Protein AF-X1M4J3-F1 (afdb_monomer_lite)

Structure (mmCIF, N/CA/C/O backbone):
data_AF-X1M4J3-F1
#
_entry.id   AF-X1M4J3-F1
#
loop_
_atom_site.group_PDB
_atom_site.id
_atom_site.type_symbol
_atom_site.label_atom_id
_atom_site.label_alt_id
_atom_site.label_comp_id
_atom_site.label_asym_id
_atom_site.label_entity_id
_atom_site.label_seq_id
_atom_site.pdbx_PDB_ins_code
_atom_site.Cartn_x
_atom_site.Cartn_y
_atom_site.Cartn_z
_atom_site.occupancy
_atom_site.B_iso_or_equiv
_atom_site.auth_seq_id
_atom_site.auth_comp_id
_atom_site.auth_asym_id
_atom_site.auth_atom_id
_atom_site.pdbx_PDB_model_num
ATOM 1 N N . MET A 1 1 ? 10.460 10.268 16.304 1.00 55.34 1 MET A N 1
ATOM 2 C CA . MET A 1 1 ? 10.047 9.123 15.462 1.00 55.34 1 MET A CA 1
ATOM 3 C C . MET A 1 1 ? 9.803 9.615 14.043 1.00 55.34 1 MET A C 1
ATOM 5 O O . MET A 1 1 ? 9.205 10.673 13.886 1.00 55.34 1 MET A O 1
ATOM 9 N N . LEU A 1 2 ? 10.316 8.920 13.022 1.00 76.06 2 LEU A N 1
ATOM 10 C CA . LEU A 1 2 ? 10.180 9.338 11.622 1.00 76.06 2 LEU A CA 1
ATOM 11 C C . LEU A 1 2 ? 8.911 8.714 11.020 1.00 76.06 2 LEU A C 1
ATOM 13 O O . LEU A 1 2 ? 8.935 7.561 10.599 1.00 76.06 2 LEU A O 1
ATOM 17 N N . LYS A 1 3 ? 7.812 9.473 10.976 1.00 86.81 3 LYS A N 1
ATOM 18 C CA . LYS A 1 3 ? 6.576 9.060 10.294 1.00 86.81 3 LYS A CA 1
ATOM 19 C C . LYS A 1 3 ? 6.822 8.969 8.789 1.00 86.81 3 LYS A C 1
ATOM 21 O O . LYS A 1 3 ? 7.199 9.960 8.162 1.00 86.81 3 LYS A O 1
ATOM 26 N N . LYS A 1 4 ? 6.586 7.801 8.192 1.00 95.94 4 LYS A N 1
ATOM 27 C CA . LYS A 1 4 ? 6.673 7.610 6.737 1.00 95.94 4 LYS A CA 1
ATOM 28 C C . LYS A 1 4 ? 5.277 7.647 6.133 1.00 95.94 4 LYS A C 1
ATOM 30 O O . LYS A 1 4 ? 4.392 6.946 6.611 1.00 95.94 4 LYS A O 1
ATOM 35 N N . LYS A 1 5 ? 5.082 8.451 5.086 1.00 97.00 5 LYS A N 1
ATOM 36 C CA . LYS A 1 5 ? 3.814 8.496 4.348 1.00 97.00 5 LYS A CA 1
ATOM 37 C C . LYS A 1 5 ? 3.663 7.233 3.518 1.00 97.00 5 LYS A C 1
ATOM 39 O O . LYS A 1 5 ? 4.596 6.839 2.810 1.00 97.00 5 LYS A O 1
ATOM 44 N N . VAL A 1 6 ? 2.480 6.643 3.581 1.00 97.38 6 VAL A N 1
ATOM 45 C CA . VAL A 1 6 ? 2.134 5.448 2.825 1.00 97.38 6 VAL A CA 1
ATOM 46 C C . VAL A 1 6 ? 0.781 5.585 2.147 1.00 97.38 6 VAL A C 1
ATOM 48 O O . VAL A 1 6 ? -0.123 6.264 2.633 1.00 97.38 6 VAL A O 1
ATOM 51 N N . VAL A 1 7 ? 0.655 4.906 1.015 1.00 97.19 7 VAL A N 1
ATOM 52 C CA . VAL A 1 7 ? -0.613 4.617 0.353 1.00 97.19 7 VAL A CA 1
ATOM 53 C C . VAL A 1 7 ? -0.806 3.109 0.408 1.00 97.19 7 VAL A C 1
ATOM 55 O O . VAL A 1 7 ? 0.013 2.354 -0.119 1.00 97.19 7 VAL A O 1
ATOM 58 N N . VAL A 1 8 ? -1.867 2.677 1.073 1.00 97.50 8 VAL A N 1
ATOM 59 C CA . VAL A 1 8 ? -2.241 1.276 1.241 1.00 97.50 8 VAL A CA 1
ATOM 60 C C . VAL A 1 8 ? -3.353 0.965 0.248 1.00 97.50 8 VAL A C 1
ATOM 62 O O . VAL A 1 8 ? -4.324 1.710 0.174 1.00 97.50 8 VAL A O 1
ATOM 65 N N . LYS A 1 9 ? -3.202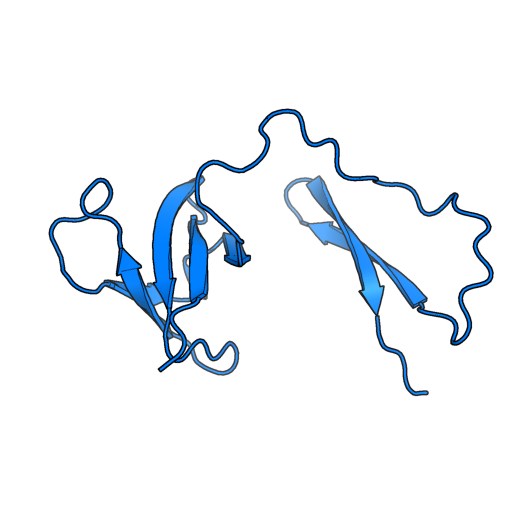 -0.111 -0.529 1.00 97.00 9 LYS A N 1
ATOM 66 C CA . LYS A 1 9 ? -4.229 -0.608 -1.451 1.00 97.00 9 LYS A CA 1
ATOM 67 C C . LYS A 1 9 ? -4.636 -2.015 -1.042 1.00 97.00 9 LYS A C 1
ATOM 69 O O . LYS A 1 9 ? -3.794 -2.917 -1.026 1.00 97.00 9 LYS A O 1
ATOM 74 N N . TYR A 1 10 ? -5.914 -2.194 -0.754 1.00 97.31 10 TYR A N 1
ATOM 75 C CA . TYR A 1 10 ? -6.521 -3.477 -0.425 1.00 97.31 10 TYR A CA 1
ATOM 76 C C . TYR A 1 10 ? -6.746 -4.334 -1.673 1.00 97.31 10 TYR A C 1
ATOM 78 O O . TYR A 1 10 ? -6.769 -3.838 -2.803 1.00 97.31 10 TYR A O 1
ATOM 86 N N . GLN A 1 11 ? -6.929 -5.640 -1.476 1.00 95.62 11 GLN A N 1
ATOM 87 C CA . GLN A 1 11 ? -7.248 -6.572 -2.566 1.00 95.62 11 GLN A CA 1
ATOM 88 C C . GLN A 1 11 ? -8.592 -6.264 -3.240 1.00 95.62 11 GLN A C 1
ATOM 90 O O . GLN A 1 11 ? -8.726 -6.464 -4.444 1.00 95.62 11 GLN A O 1
ATOM 95 N N . ASN A 1 12 ? -9.552 -5.704 -2.496 1.00 95.19 12 ASN A N 1
ATOM 96 C CA . ASN A 1 12 ? -10.836 -5.231 -3.028 1.00 95.19 12 ASN A CA 1
ATOM 97 C C . ASN A 1 12 ? -10.714 -3.935 -3.867 1.00 95.19 12 ASN A C 1
ATOM 99 O O . ASN A 1 12 ? -11.703 -3.476 -4.429 1.00 95.19 12 ASN A O 1
ATOM 103 N N . GLY A 1 13 ? -9.518 -3.340 -3.956 1.00 94.88 13 GLY A N 1
ATOM 104 C CA . GLY A 1 13 ? -9.254 -2.104 -4.692 1.00 94.88 13 GLY A CA 1
ATOM 105 C C . GLY A 1 13 ? -9.375 -0.816 -3.874 1.00 94.88 13 GLY A C 1
ATOM 106 O O . GLY A 1 13 ? -8.982 0.233 -4.384 1.00 94.88 13 GLY A O 1
ATOM 107 N N . GLU A 1 14 ? -9.849 -0.882 -2.628 1.00 97.19 14 GLU A N 1
ATOM 108 C CA . GLU A 1 14 ? -9.918 0.257 -1.711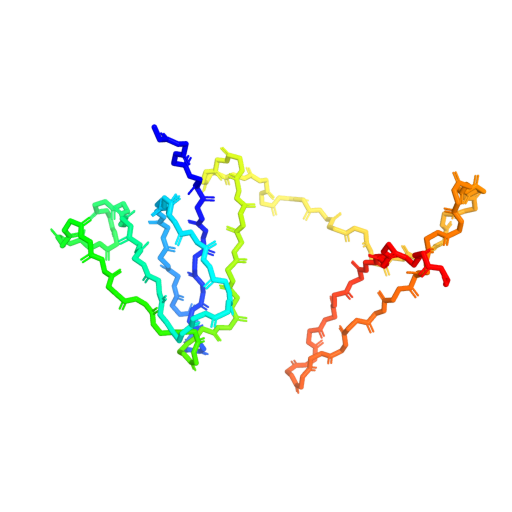 1.00 97.19 14 GLU A CA 1
ATOM 109 C C . GLU A 1 14 ? -8.521 0.812 -1.407 1.00 97.19 14 GLU A C 1
ATOM 111 O O . GLU A 1 14 ? -7.534 0.071 -1.338 1.00 97.19 14 GLU A O 1
ATOM 116 N N . ILE A 1 15 ? -8.430 2.134 -1.243 1.00 96.81 15 ILE A N 1
ATOM 117 C CA . ILE A 1 15 ? -7.176 2.838 -0.981 1.00 96.81 15 ILE A CA 1
ATOM 118 C C . ILE A 1 15 ? -7.325 3.693 0.270 1.00 96.81 15 ILE A C 1
ATOM 120 O O . ILE A 1 15 ? -8.228 4.519 0.339 1.00 96.81 15 ILE A O 1
ATOM 124 N N . ILE A 1 16 ? -6.372 3.559 1.193 1.00 97.69 16 ILE A N 1
ATOM 125 C CA . ILE A 1 16 ? -6.241 4.416 2.375 1.00 97.69 16 ILE A CA 1
ATOM 126 C C . ILE A 1 16 ? -4.856 5.058 2.368 1.00 97.69 16 ILE A C 1
ATOM 128 O O . ILE A 1 16 ? -3.837 4.394 2.152 1.00 97.69 16 ILE A O 1
ATOM 132 N N . LYS A 1 17 ? -4.800 6.369 2.607 1.00 97.69 17 LYS A N 1
ATOM 133 C CA . LYS A 1 17 ? -3.541 7.109 2.746 1.00 97.69 17 LYS A CA 1
ATOM 134 C C . LYS A 1 17 ? -3.312 7.485 4.200 1.00 97.69 17 LYS A C 1
ATOM 136 O O . LYS A 1 17 ? -4.253 7.816 4.915 1.00 97.69 17 LYS A O 1
ATOM 141 N N . GLY A 1 18 ? -2.054 7.471 4.623 1.00 97.38 18 GLY A N 1
ATOM 142 C CA . GLY A 1 18 ? -1.709 7.780 6.003 1.00 97.38 18 GLY A CA 1
ATOM 143 C C . GLY A 1 18 ? -0.219 7.694 6.286 1.00 97.38 18 GLY A C 1
ATOM 144 O O . GLY A 1 18 ? 0.616 7.787 5.382 1.00 97.38 18 GLY A O 1
ATOM 145 N N . TRP A 1 19 ? 0.117 7.506 7.556 1.00 97.50 19 TRP A N 1
ATOM 146 C CA . TRP A 1 19 ? 1.488 7.357 8.027 1.00 97.50 19 TRP A CA 1
ATOM 147 C C . TRP A 1 19 ? 1.690 6.050 8.779 1.00 97.50 19 TRP A C 1
ATOM 149 O O . TRP A 1 19 ? 0.778 5.537 9.418 1.00 97.50 19 TRP A O 1
ATOM 159 N N . VAL A 1 20 ? 2.922 5.554 8.745 1.00 96.94 20 VAL A N 1
ATOM 160 C CA . VAL A 1 20 ? 3.396 4.433 9.564 1.00 96.94 20 VAL A CA 1
ATOM 161 C C . VAL A 1 20 ? 4.632 4.863 10.349 1.00 96.94 20 VAL A C 1
ATOM 163 O O . VAL A 1 20 ? 5.423 5.687 9.874 1.00 96.94 20 VAL A O 1
ATOM 166 N N . GLU A 1 21 ? 4.806 4.303 11.544 1.00 93.38 21 GLU A N 1
ATOM 167 C CA . GLU A 1 21 ? 5.954 4.585 12.420 1.00 93.38 21 GLU A CA 1
ATOM 168 C C . GLU A 1 21 ? 6.900 3.384 12.561 1.00 93.38 21 GLU A C 1
ATOM 170 O O . GLU A 1 21 ? 8.108 3.551 12.408 1.00 93.38 21 GLU A O 1
ATOM 175 N N . ASP A 1 22 ? 6.365 2.177 12.770 1.00 88.69 22 ASP A N 1
ATOM 176 C CA . ASP A 1 22 ? 7.120 0.920 12.925 1.00 88.69 22 ASP A CA 1
ATOM 177 C C . ASP A 1 22 ? 6.661 -0.113 11.881 1.00 88.69 22 ASP A C 1
ATOM 179 O O . ASP A 1 22 ? 6.012 -1.112 12.194 1.00 88.69 22 ASP A O 1
ATOM 183 N N . PHE A 1 23 ? 6.920 0.171 10.599 1.00 92.81 23 PHE A N 1
ATOM 184 C CA . PHE A 1 23 ? 6.547 -0.744 9.518 1.00 92.81 23 PHE A CA 1
ATOM 185 C C . PHE A 1 23 ? 7.526 -1.915 9.438 1.00 92.81 23 PHE A C 1
ATOM 187 O O . PHE A 1 23 ? 8.693 -1.744 9.075 1.00 92.81 23 PHE A O 1
ATOM 194 N N . ARG A 1 24 ? 7.011 -3.104 9.739 1.00 92.94 24 ARG A N 1
ATOM 195 C CA . ARG A 1 24 ? 7.760 -4.350 9.842 1.00 92.94 24 ARG A CA 1
ATOM 196 C C . ARG A 1 24 ? 7.092 -5.429 8.988 1.00 92.94 24 ARG A C 1
ATOM 198 O O . ARG A 1 24 ? 6.054 -5.942 9.396 1.00 92.94 24 ARG A O 1
ATOM 205 N N . PRO A 1 25 ? 7.638 -5.744 7.797 1.00 88.25 25 PRO A N 1
ATOM 206 C CA . PRO A 1 25 ? 7.031 -6.710 6.879 1.00 88.25 25 PRO A CA 1
ATOM 207 C C . PRO A 1 25 ? 7.180 -8.167 7.346 1.00 88.25 25 PRO A C 1
ATOM 209 O O . PRO A 1 25 ? 6.639 -9.060 6.712 1.00 88.25 25 PRO A O 1
ATOM 212 N N . ASP A 1 26 ? 7.935 -8.411 8.421 1.00 93.19 26 ASP A N 1
ATOM 213 C CA . ASP A 1 26 ? 8.088 -9.712 9.078 1.00 93.19 26 ASP A CA 1
ATOM 214 C C . ASP A 1 26 ? 6.945 -10.043 10.059 1.00 93.19 26 ASP A C 1
ATOM 216 O O . ASP A 1 26 ? 6.947 -11.118 10.652 1.00 93.19 26 ASP A O 1
ATOM 220 N N . ARG A 1 27 ? 5.992 -9.123 10.262 1.00 94.38 27 ARG A N 1
ATOM 221 C CA . ARG A 1 27 ? 4.797 -9.311 11.100 1.00 94.38 27 ARG A CA 1
ATOM 222 C C . ARG A 1 27 ? 3.555 -9.517 10.231 1.00 94.38 27 ARG A C 1
ATOM 224 O O . ARG A 1 27 ? 3.550 -9.119 9.074 1.00 94.38 27 ARG A O 1
ATOM 231 N N . ASP A 1 28 ? 2.478 -10.029 10.825 1.00 96.88 28 ASP A N 1
ATOM 232 C CA . ASP A 1 28 ? 1.189 -10.219 10.136 1.00 96.88 28 ASP A CA 1
ATOM 233 C C . ASP A 1 28 ? 0.400 -8.910 9.962 1.00 96.88 28 ASP A C 1
ATOM 235 O O . ASP A 1 28 ? -0.412 -8.768 9.039 1.00 96.88 28 ASP A O 1
ATOM 239 N N . THR A 1 29 ? 0.635 -7.939 10.852 1.00 97.38 29 THR A N 1
ATOM 240 C CA . THR A 1 29 ? -0.067 -6.653 10.879 1.00 97.38 29 THR A CA 1
ATOM 241 C C . THR A 1 29 ? 0.870 -5.468 11.084 1.00 97.38 29 THR A C 1
ATOM 243 O O . THR A 1 29 ? 2.002 -5.596 11.563 1.00 97.38 29 THR A O 1
ATOM 246 N N . PHE A 1 30 ? 0.382 -4.282 10.725 1.00 97.12 30 PHE A N 1
ATOM 247 C CA . PHE A 1 30 ? 1.006 -3.008 11.071 1.00 97.12 30 PHE A CA 1
ATOM 248 C C . PHE A 1 30 ? -0.049 -1.950 11.400 1.00 97.12 30 PHE A C 1
ATOM 250 O O . PHE A 1 30 ? -1.203 -2.047 10.984 1.00 97.12 30 PHE A O 1
ATOM 257 N N . ILE A 1 31 ? 0.367 -0.913 12.129 1.00 97.44 31 ILE A N 1
ATOM 258 C CA . ILE A 1 31 ? -0.494 0.224 12.458 1.00 97.44 31 ILE A CA 1
ATOM 259 C C . ILE A 1 31 ? -0.368 1.305 11.388 1.00 97.44 31 ILE A C 1
ATOM 261 O O . ILE A 1 31 ? 0.733 1.785 11.101 1.00 97.44 31 ILE A O 1
ATOM 265 N N . LEU A 1 32 ? -1.509 1.702 10.834 1.00 97.50 32 LEU A N 1
ATOM 266 C CA . LEU A 1 32 ? -1.667 2.846 9.950 1.00 97.50 32 LEU A CA 1
ATOM 267 C C . LEU A 1 32 ? -2.344 3.984 10.713 1.00 97.50 32 LEU A C 1
ATOM 269 O O . LEU A 1 32 ? -3.378 3.782 11.335 1.00 97.50 32 LEU A O 1
ATOM 273 N N . PHE A 1 33 ? -1.797 5.187 10.613 1.00 97.44 33 PHE A N 1
ATOM 274 C CA . PHE A 1 33 ? -2.458 6.419 11.039 1.00 97.44 33 PHE A CA 1
ATOM 275 C C . PHE A 1 33 ? -3.081 7.062 9.793 1.00 97.44 33 PHE A C 1
ATOM 277 O O . PHE A 1 33 ? -2.331 7.649 9.003 1.00 97.44 33 PHE A O 1
ATOM 284 N N . PRO A 1 34 ? -4.384 6.878 9.527 1.00 97.75 34 PRO A N 1
ATOM 285 C CA . PRO A 1 34 ? -5.014 7.340 8.293 1.00 97.75 34 PRO A CA 1
ATOM 286 C C . PRO A 1 34 ? -5.143 8.870 8.253 1.00 97.75 34 PRO A C 1
ATOM 288 O O . PRO A 1 34 ? -5.129 9.550 9.279 1.00 97.75 34 PRO A O 1
ATOM 291 N N . LEU A 1 35 ? -5.274 9.435 7.050 1.00 96.94 35 LEU A N 1
ATOM 292 C CA . LEU A 1 35 ? -5.812 10.789 6.908 1.00 96.94 35 LEU A CA 1
ATOM 293 C C . LEU A 1 35 ? -7.301 10.781 7.273 1.00 96.94 35 LEU A C 1
ATOM 295 O O . LEU A 1 35 ? -8.008 9.828 6.951 1.00 96.94 35 LEU A O 1
ATOM 299 N N . ILE A 1 36 ? -7.773 11.887 7.852 1.00 95.62 36 ILE A N 1
ATOM 300 C CA . ILE A 1 36 ? -9.165 12.063 8.302 1.00 95.62 36 ILE A CA 1
ATOM 301 C C . ILE A 1 36 ? -10.202 11.818 7.190 1.00 95.62 36 ILE A C 1
ATOM 303 O O . ILE A 1 36 ? -11.329 11.429 7.458 1.00 95.62 36 ILE A O 1
ATOM 307 N N . GLU A 1 37 ? -9.818 12.013 5.925 1.00 95.88 37 GLU A N 1
ATOM 308 C CA . GLU A 1 37 ? -10.683 11.776 4.764 1.00 95.88 37 GLU A CA 1
ATOM 309 C C . GLU A 1 37 ? -10.941 10.284 4.472 1.00 95.88 37 GLU A C 1
ATOM 311 O O . GLU A 1 37 ? -11.865 9.981 3.723 1.00 95.88 37 GLU A O 1
ATOM 316 N N . TYR A 1 38 ? -10.150 9.360 5.042 1.00 95.81 38 TYR A N 1
ATOM 317 C CA . TYR A 1 38 ? -10.335 7.908 4.870 1.00 95.81 38 TYR A CA 1
ATOM 318 C C . TYR A 1 38 ? -10.871 7.203 6.120 1.00 95.81 38 TYR A C 1
ATOM 320 O O . TYR A 1 38 ? -11.368 6.089 5.998 1.00 95.81 38 TYR A O 1
ATOM 328 N N . SER A 1 39 ? -10.730 7.785 7.315 1.00 95.44 39 SER A N 1
ATOM 329 C CA . SER A 1 39 ? -11.225 7.184 8.559 1.00 95.44 39 SER A CA 1
ATOM 330 C C . SER A 1 39 ? -11.325 8.216 9.682 1.00 95.44 39 SER A C 1
ATOM 332 O O . SER A 1 39 ? -10.472 9.096 9.801 1.00 95.44 39 SER A O 1
ATOM 334 N N . GLU A 1 40 ? -12.342 8.062 10.530 1.00 94.56 40 GLU A N 1
ATOM 335 C CA . GLU A 1 40 ? -12.489 8.805 11.789 1.00 94.56 40 GLU A CA 1
ATOM 336 C C . GLU A 1 40 ? -11.623 8.216 12.916 1.00 94.56 40 GLU A C 1
ATOM 338 O O . GLU A 1 40 ? -11.356 8.884 13.916 1.00 94.56 40 GLU A O 1
ATOM 343 N N . GLU A 1 41 ? -11.160 6.972 12.763 1.00 96.00 41 GLU A N 1
ATOM 344 C CA . GLU A 1 41 ? -10.274 6.327 13.729 1.00 96.00 41 GLU A CA 1
ATOM 345 C C . GLU A 1 41 ? -8.854 6.901 13.645 1.00 96.00 41 GLU A C 1
ATOM 347 O O . GLU A 1 41 ? -8.269 7.022 12.569 1.00 96.00 41 GLU A O 1
ATOM 352 N N . GLU A 1 42 ? -8.249 7.183 14.803 1.00 95.25 42 GLU A N 1
ATOM 353 C CA . GLU A 1 42 ? -6.878 7.708 14.879 1.00 95.25 42 GLU A CA 1
ATOM 354 C C . GLU A 1 42 ? -5.837 6.713 14.336 1.00 95.25 42 GLU A C 1
ATOM 356 O O . GLU A 1 42 ? -4.798 7.105 13.797 1.00 95.25 42 GLU A O 1
ATOM 361 N N . ARG A 1 43 ? -6.107 5.413 14.485 1.00 96.62 43 ARG A N 1
ATOM 362 C CA . ARG A 1 43 ? -5.218 4.332 14.065 1.00 96.62 43 ARG A CA 1
ATOM 363 C C . ARG A 1 43 ? -6.018 3.126 13.595 1.00 96.62 43 ARG A C 1
ATOM 365 O O . ARG A 1 43 ? -6.997 2.756 14.227 1.00 96.62 43 ARG A O 1
ATOM 372 N N . LEU A 1 44 ? -5.529 2.478 12.549 1.00 97.06 44 LEU A N 1
ATOM 373 C CA . LEU A 1 44 ? -6.073 1.250 11.989 1.00 97.06 44 LEU A CA 1
ATOM 374 C C . LEU A 1 44 ? -5.018 0.148 12.079 1.00 97.06 44 LEU A C 1
ATOM 376 O O . LEU A 1 44 ? -3.861 0.363 11.712 1.00 97.06 44 LEU A O 1
ATOM 380 N N . GLU A 1 45 ? -5.410 -1.037 12.537 1.00 97.12 45 GLU A N 1
ATOM 381 C CA . GLU A 1 45 ? -4.577 -2.232 12.421 1.00 97.12 45 GLU A CA 1
ATOM 382 C C . GLU A 1 45 ? -4.839 -2.910 11.073 1.00 97.12 45 GLU A C 1
ATOM 384 O O . GLU A 1 45 ? -5.949 -3.352 10.778 1.00 97.12 45 GLU A O 1
ATOM 389 N N . ILE A 1 46 ? -3.805 -2.985 10.240 1.00 97.31 46 ILE A N 1
ATOM 390 C CA . ILE A 1 46 ? -3.896 -3.477 8.868 1.00 97.31 46 ILE A CA 1
ATOM 391 C C . ILE A 1 46 ? -3.223 -4.842 8.776 1.00 97.31 46 ILE A C 1
ATOM 393 O O . ILE A 1 46 ? -2.044 -4.968 9.104 1.00 97.31 46 ILE A O 1
ATOM 397 N N . LYS A 1 47 ? -3.948 -5.851 8.280 1.00 97.44 47 LYS A N 1
ATOM 398 C CA . LYS A 1 47 ? -3.403 -7.186 7.980 1.00 97.44 47 LYS A CA 1
ATOM 399 C C . LYS A 1 47 ? -2.746 -7.202 6.609 1.00 97.44 47 LYS A C 1
ATOM 401 O O . LYS A 1 47 ? -3.402 -6.825 5.636 1.00 97.44 47 LYS A O 1
ATOM 406 N N . PHE A 1 48 ? -1.518 -7.702 6.498 1.00 96.00 48 PHE A N 1
ATOM 407 C CA . PHE A 1 48 ? -0.835 -7.810 5.203 1.00 96.00 48 PHE A CA 1
ATOM 408 C C . PHE A 1 48 ? -1.622 -8.641 4.185 1.00 96.00 48 PHE A C 1
ATOM 410 O O . PHE A 1 48 ? -1.756 -8.220 3.039 1.00 96.00 48 PHE A O 1
ATOM 417 N N . ASP A 1 49 ? -2.252 -9.729 4.626 1.00 95.94 49 ASP A N 1
ATOM 418 C CA . ASP A 1 49 ? -3.055 -10.619 3.777 1.00 95.94 49 ASP A CA 1
ATOM 419 C C . ASP A 1 49 ? -4.314 -9.970 3.192 1.00 95.94 49 ASP A C 1
ATOM 421 O O . ASP A 1 49 ? -4.929 -10.530 2.292 1.00 95.94 49 ASP A O 1
ATOM 425 N N . SER A 1 50 ? -4.721 -8.797 3.685 1.00 96.81 50 SER A N 1
ATOM 426 C CA . SER A 1 50 ? -5.831 -8.023 3.108 1.00 96.81 50 SER A CA 1
ATOM 427 C C . SER A 1 50 ? -5.383 -7.076 1.990 1.00 96.81 50 SER A C 1
ATOM 429 O O . SER A 1 50 ? -6.207 -6.510 1.263 1.00 96.81 50 SER A O 1
ATOM 431 N N . LEU A 1 51 ? -4.070 -6.889 1.840 1.00 96.69 51 LEU A N 1
ATOM 432 C CA . LEU A 1 51 ? -3.487 -5.891 0.964 1.00 96.69 51 LEU A CA 1
ATOM 433 C C . LEU A 1 51 ? -3.074 -6.475 -0.376 1.00 96.69 51 LEU A C 1
ATOM 435 O O . LEU A 1 51 ? -2.626 -7.613 -0.490 1.00 96.69 51 LEU A O 1
ATOM 439 N N . LYS A 1 52 ? -3.187 -5.634 -1.401 1.00 94.50 52 LYS A N 1
ATOM 440 C CA . LYS A 1 52 ? -2.513 -5.825 -2.681 1.00 94.50 52 LYS A CA 1
ATOM 441 C C . LYS A 1 52 ? -1.127 -5.185 -2.664 1.00 94.50 52 LYS A C 1
ATOM 443 O O . LYS A 1 52 ? -0.183 -5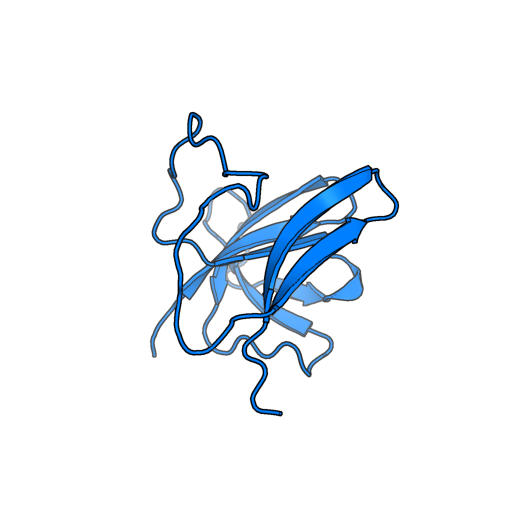.730 -3.225 1.00 94.50 52 LYS A O 1
ATOM 448 N N . SER A 1 53 ? -0.995 -4.006 -2.052 1.00 93.69 53 SER A N 1
ATOM 449 C CA . SER A 1 53 ? 0.268 -3.261 -2.059 1.00 93.69 53 SER A CA 1
ATOM 450 C C . SER A 1 53 ? 0.330 -2.171 -0.990 1.00 93.69 53 SER A C 1
ATOM 452 O O . SER A 1 53 ? -0.683 -1.546 -0.677 1.00 93.69 53 SER A O 1
ATOM 454 N N . VAL A 1 54 ? 1.547 -1.866 -0.533 1.00 95.69 54 VAL A N 1
ATOM 455 C CA . VAL A 1 54 ? 1.876 -0.686 0.280 1.00 95.69 54 VAL A CA 1
ATOM 456 C C . VAL A 1 54 ? 2.924 0.139 -0.461 1.00 95.69 54 VAL A C 1
ATOM 458 O O . VAL A 1 54 ? 4.002 -0.360 -0.780 1.00 95.69 54 VAL A O 1
ATOM 461 N N . PHE A 1 55 ? 2.627 1.409 -0.725 1.00 93.69 55 PHE A N 1
ATOM 462 C CA . PHE A 1 55 ? 3.551 2.334 -1.379 1.00 93.69 55 PHE A CA 1
ATOM 463 C C . PHE A 1 55 ? 4.051 3.382 -0.397 1.00 93.69 55 PHE A C 1
ATOM 465 O O . PHE A 1 55 ? 3.260 4.143 0.149 1.00 93.69 55 PHE A O 1
ATOM 472 N N . PHE A 1 56 ? 5.367 3.476 -0.230 1.00 94.31 56 PHE A N 1
ATOM 473 C CA . PHE A 1 56 ? 5.996 4.593 0.469 1.00 94.31 56 PHE A CA 1
ATOM 474 C C . PHE A 1 56 ? 6.118 5.786 -0.475 1.00 94.31 56 PHE A C 1
ATOM 476 O O . PHE A 1 56 ? 6.696 5.671 -1.557 1.00 94.31 56 PHE A O 1
ATOM 483 N N . VAL A 1 57 ? 5.581 6.933 -0.065 1.00 94.50 57 VAL A N 1
ATOM 484 C CA . VAL A 1 57 ? 5.484 8.127 -0.915 1.00 94.50 57 VAL A CA 1
ATOM 485 C C . VAL A 1 57 ? 6.140 9.340 -0.260 1.00 94.50 57 VAL A C 1
ATOM 487 O O . VAL A 1 57 ? 6.244 9.432 0.962 1.00 94.50 57 VAL A O 1
ATOM 490 N N . LYS A 1 58 ? 6.594 10.298 -1.076 1.00 92.12 58 LYS A N 1
ATOM 491 C CA . LYS A 1 58 ? 7.115 11.589 -0.584 1.00 92.12 58 LYS A CA 1
ATOM 492 C C . LYS A 1 58 ? 5.975 12.521 -0.153 1.00 92.12 58 LYS A C 1
ATOM 494 O O . LYS A 1 58 ? 6.072 13.222 0.859 1.00 92.12 58 LYS A O 1
ATOM 499 N N . ASP A 1 59 ? 4.870 12.473 -0.886 1.00 92.88 59 ASP A N 1
ATOM 500 C CA . ASP A 1 59 ? 3.640 13.228 -0.669 1.00 92.88 59 ASP A CA 1
ATOM 501 C C . ASP A 1 59 ? 2.430 12.456 -1.235 1.00 92.88 59 ASP A C 1
ATOM 503 O O . ASP A 1 59 ? 2.593 11.427 -1.890 1.00 92.88 59 ASP A O 1
ATOM 507 N N . PHE A 1 60 ? 1.215 12.922 -0.932 1.00 93.25 60 PHE A N 1
ATOM 508 C CA . PHE A 1 60 ? -0.037 12.254 -1.316 1.00 93.25 60 PHE A CA 1
ATOM 509 C C . PHE A 1 60 ? -0.649 12.760 -2.630 1.00 93.25 60 PHE A C 1
ATOM 511 O O . PHE A 1 60 ? -1.672 12.212 -3.057 1.00 93.25 60 PHE A O 1
ATOM 518 N N . ILE A 1 61 ? -0.051 13.794 -3.232 1.00 90.00 61 ILE A N 1
ATOM 519 C CA . ILE A 1 61 ? -0.495 14.406 -4.490 1.00 90.00 61 ILE A CA 1
ATOM 520 C C . ILE A 1 61 ? 0.093 13.602 -5.652 1.00 90.00 61 ILE A C 1
ATOM 522 O O . ILE A 1 61 ? -0.634 13.197 -6.558 1.00 90.00 61 ILE A O 1
ATOM 526 N N . GLY A 1 62 ? 1.394 13.307 -5.576 1.00 85.50 62 GLY A N 1
ATOM 527 C CA . GLY A 1 62 ? 2.141 12.580 -6.592 1.00 85.50 62 GLY A CA 1
ATOM 528 C C . GLY A 1 62 ? 2.150 13.288 -7.949 1.00 85.50 62 GLY A C 1
ATOM 529 O O . GLY A 1 62 ? 1.867 14.478 -8.067 1.00 85.50 62 GLY A O 1
ATOM 530 N N . ASP A 1 63 ? 2.468 12.526 -8.993 1.00 85.50 63 ASP A N 1
ATOM 531 C CA . ASP A 1 63 ? 2.339 12.957 -10.384 1.00 85.50 63 ASP A CA 1
ATOM 532 C C . ASP A 1 63 ? 1.478 11.943 -11.144 1.00 85.50 63 ASP A C 1
ATOM 534 O O . ASP A 1 63 ? 1.907 10.826 -11.437 1.00 85.50 63 ASP A O 1
ATOM 538 N N . LYS A 1 64 ? 0.245 12.345 -11.471 1.00 83.06 64 LYS A N 1
ATOM 539 C CA . LYS A 1 64 ? -0.712 11.515 -12.221 1.00 83.06 64 LYS A CA 1
ATOM 540 C C . LYS A 1 64 ? -0.246 11.185 -13.642 1.00 83.06 64 LYS A C 1
ATOM 542 O O . LYS A 1 64 ? -0.735 10.229 -14.235 1.00 83.06 64 LYS A O 1
ATOM 547 N N . ASN A 1 65 ? 0.661 11.987 -14.196 1.00 86.88 65 ASN A N 1
ATOM 548 C CA . ASN A 1 65 ? 1.195 11.815 -15.541 1.00 86.88 65 ASN A CA 1
ATOM 549 C C . ASN A 1 65 ? 2.511 11.028 -15.539 1.00 86.88 65 ASN A C 1
ATOM 551 O O . ASN A 1 65 ? 3.077 10.791 -16.610 1.00 86.88 65 ASN A O 1
ATOM 555 N N . TYR A 1 66 ? 3.000 10.611 -14.367 1.00 82.69 66 TYR A N 1
ATOM 556 C CA . TYR A 1 66 ? 4.239 9.861 -14.257 1.00 82.69 66 TYR A CA 1
ATOM 557 C C . TYR A 1 66 ? 4.137 8.531 -15.011 1.00 82.69 66 TYR A C 1
ATOM 559 O O . TYR A 1 66 ? 3.399 7.618 -14.635 1.00 82.69 66 TYR A O 1
ATOM 567 N N . LYS A 1 67 ? 4.930 8.396 -16.075 1.00 78.31 67 LYS A N 1
ATOM 568 C CA . LYS A 1 67 ? 5.069 7.144 -16.822 1.00 78.31 67 LYS A CA 1
ATOM 569 C C . LYS A 1 67 ? 6.287 6.393 -16.305 1.00 78.31 67 LYS A C 1
ATOM 571 O O . LYS A 1 67 ? 7.422 6.728 -16.637 1.00 78.31 67 LYS A O 1
ATOM 576 N N . LYS A 1 68 ? 6.050 5.359 -15.494 1.00 74.25 68 LYS A N 1
ATOM 577 C CA . LYS A 1 68 ? 7.120 4.473 -15.021 1.00 74.25 68 LYS A CA 1
ATOM 578 C C . LYS A 1 68 ? 7.763 3.766 -16.216 1.00 74.25 68 LYS A C 1
ATOM 580 O O . LYS A 1 68 ? 7.061 3.149 -17.016 1.00 74.25 68 LYS A O 1
ATOM 585 N N . VAL A 1 69 ? 9.089 3.827 -16.311 1.00 73.50 69 VAL A N 1
ATOM 586 C CA . VAL A 1 69 ? 9.852 3.091 -17.327 1.00 73.50 69 VAL A CA 1
ATOM 587 C C . VAL A 1 69 ? 9.656 1.588 -17.101 1.00 73.50 69 VAL A C 1
ATOM 589 O O . VAL A 1 69 ? 9.891 1.082 -16.005 1.00 73.50 69 VAL A O 1
ATOM 592 N N . ARG A 1 70 ? 9.188 0.887 -18.139 1.00 74.00 70 ARG A N 1
ATOM 593 C CA . ARG A 1 70 ? 8.941 -0.569 -18.160 1.00 74.00 70 ARG A CA 1
ATOM 594 C C . ARG A 1 70 ? 9.911 -1.299 -19.088 1.00 74.00 70 ARG A C 1
ATOM 596 O O . ARG A 1 70 ? 9.574 -2.314 -19.686 1.00 74.00 70 ARG A O 1
ATOM 603 N N . THR A 1 71 ? 11.102 -0.746 -19.260 1.00 71.44 71 THR A N 1
ATOM 604 C CA . THR A 1 71 ? 12.135 -1.317 -20.117 1.00 71.44 71 THR A CA 1
ATOM 605 C C . THR A 1 71 ? 13.456 -1.342 -19.376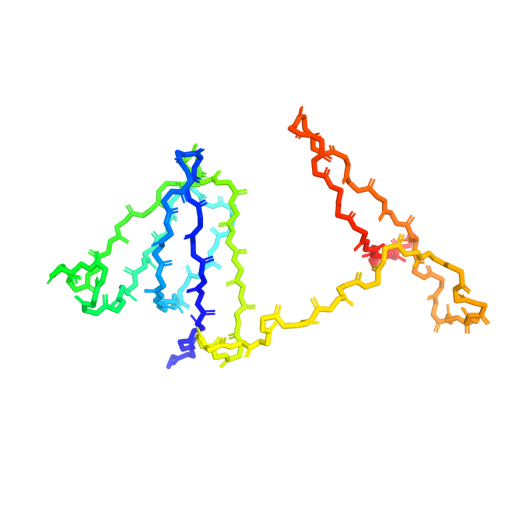 1.00 71.44 71 THR A C 1
ATOM 607 O O . THR A 1 71 ? 13.725 -0.538 -18.482 1.00 71.44 71 THR A O 1
ATOM 610 N N . PHE A 1 72 ? 14.289 -2.296 -19.767 1.00 69.81 72 PHE A N 1
ATOM 611 C CA . PHE A 1 72 ? 15.670 -2.375 -19.328 1.00 69.81 72 PHE A CA 1
ATOM 612 C C . PHE A 1 72 ? 16.652 -1.907 -20.405 1.00 69.81 72 PHE A C 1
ATOM 614 O O . PHE A 1 72 ? 17.857 -2.068 -20.201 1.00 69.81 72 PHE A O 1
ATOM 621 N N . ASP A 1 73 ? 16.159 -1.306 -21.495 1.00 60.41 73 ASP A N 1
ATOM 622 C CA . ASP A 1 73 ? 16.909 -0.831 -22.679 1.00 60.41 73 ASP A CA 1
ATOM 623 C C . ASP A 1 73 ? 17.799 0.384 -22.415 1.00 60.41 73 ASP A C 1
ATOM 625 O O . ASP A 1 73 ? 18.149 1.169 -23.292 1.00 60.41 73 ASP A O 1
ATOM 629 N N . VAL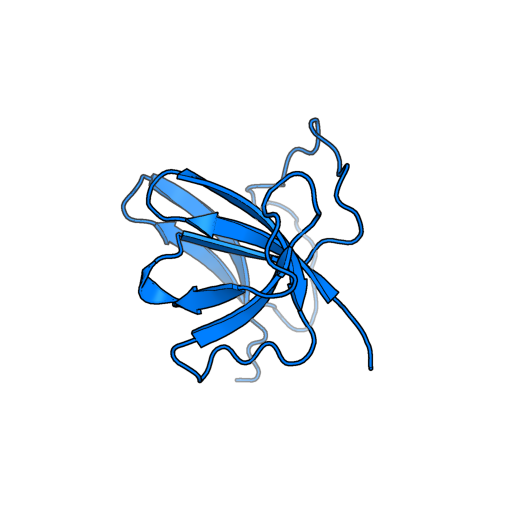 A 1 74 ? 18.194 0.545 -21.165 1.00 54.44 74 VAL A N 1
ATOM 630 C CA . VAL A 1 74 ? 19.187 1.508 -20.776 1.00 54.44 74 VAL A CA 1
ATOM 631 C C . VAL A 1 74 ? 20.521 0.762 -20.783 1.00 54.44 74 VAL A C 1
ATOM 633 O O . VAL A 1 74 ? 20.809 -0.024 -19.874 1.00 54.44 74 VAL A O 1
ATOM 636 N N . TYR A 1 75 ? 21.320 0.993 -21.830 1.00 53.03 75 TYR A N 1
ATOM 637 C CA . TYR A 1 75 ? 22.739 0.617 -21.941 1.00 53.03 75 TYR A CA 1
ATOM 638 C C . TYR A 1 75 ? 23.601 1.388 -20.921 1.00 53.03 75 TYR A C 1
ATOM 640 O O . TYR A 1 75 ? 24.630 1.966 -21.254 1.00 53.03 75 TYR A O 1
ATOM 648 N N . LEU A 1 76 ? 23.175 1.453 -19.660 1.00 52.41 76 LEU A N 1
ATOM 649 C CA . LEU A 1 76 ? 24.013 1.948 -18.582 1.00 52.41 76 LEU A CA 1
ATOM 650 C C . LEU A 1 76 ? 24.788 0.752 -18.037 1.00 52.41 76 LEU A C 1
ATOM 652 O O . LEU A 1 76 ? 24.219 -0.174 -17.456 1.00 52.41 76 LEU A O 1
ATOM 656 N N . THR A 1 77 ? 26.100 0.776 -18.233 1.00 52.88 77 THR A N 1
ATOM 657 C CA . THR A 1 77 ? 27.057 -0.055 -17.503 1.00 52.88 77 THR A CA 1
ATOM 658 C C . THR A 1 77 ? 27.072 0.403 -16.045 1.00 52.88 77 THR A C 1
ATOM 660 O O . THR A 1 77 ? 27.919 1.193 -15.636 1.00 52.88 77 THR A O 1
ATOM 663 N N . ILE A 1 78 ? 26.075 -0.021 -15.267 1.00 54.69 78 ILE A N 1
ATOM 664 C CA . ILE A 1 78 ? 26.025 0.243 -13.828 1.00 54.69 78 ILE A CA 1
ATOM 665 C C . ILE A 1 78 ? 26.823 -0.873 -13.149 1.00 54.69 78 ILE A C 1
ATOM 667 O O . ILE A 1 78 ? 26.382 -2.021 -13.112 1.00 54.69 78 ILE A O 1
ATOM 671 N N . THR A 1 79 ? 28.012 -0.534 -12.656 1.00 53.03 79 THR A N 1
ATOM 672 C CA . THR A 1 79 ? 28.820 -1.390 -11.777 1.00 53.03 79 THR A CA 1
ATOM 673 C C . THR A 1 79 ? 28.513 -1.007 -10.323 1.00 53.03 79 THR A C 1
ATOM 675 O O . THR A 1 79 ? 28.586 0.181 -10.008 1.00 53.03 79 THR A O 1
ATOM 678 N N . PRO A 1 80 ? 28.193 -1.951 -9.418 1.00 56.81 80 PRO A N 1
ATOM 679 C CA . PRO A 1 80 ? 28.062 -3.390 -9.636 1.00 56.81 80 PRO A CA 1
ATOM 680 C C . PRO A 1 80 ? 26.785 -3.737 -10.408 1.00 56.81 80 PRO A C 1
ATOM 682 O O . PRO A 1 80 ? 25.784 -3.024 -10.331 1.00 56.81 80 PRO A O 1
ATOM 685 N N . SER A 1 81 ? 26.833 -4.849 -11.147 1.00 62.19 81 SER A N 1
ATOM 686 C CA . SER A 1 81 ? 25.731 -5.309 -11.988 1.00 62.19 81 SER A CA 1
ATOM 687 C C . SER A 1 81 ? 24.500 -5.595 -11.131 1.00 62.19 81 SER A C 1
ATOM 689 O O . SER A 1 81 ? 24.380 -6.657 -10.517 1.00 62.19 81 SER A O 1
ATOM 691 N N . GLN A 1 82 ? 23.568 -4.652 -11.077 1.00 70.81 82 GLN A N 1
ATOM 692 C CA . GLN A 1 82 ? 22.283 -4.918 -10.461 1.00 70.81 82 GLN A CA 1
ATOM 693 C C . GLN A 1 82 ? 21.522 -5.895 -11.366 1.00 70.81 82 GLN A C 1
ATOM 695 O O . GLN A 1 82 ? 21.313 -5.616 -12.550 1.00 70.81 82 GLN A O 1
ATOM 700 N N . ARG A 1 83 ? 21.123 -7.062 -10.841 1.00 76.81 83 ARG A N 1
ATOM 701 C CA . ARG A 1 83 ? 20.341 -8.026 -11.630 1.00 76.81 83 ARG A CA 1
ATOM 702 C C . ARG A 1 83 ? 18.962 -7.431 -11.897 1.00 76.81 83 ARG A C 1
ATOM 704 O O . ARG A 1 83 ? 18.219 -7.130 -10.964 1.00 76.81 83 ARG A O 1
ATOM 711 N N . LYS A 1 84 ? 18.653 -7.241 -13.178 1.00 80.94 84 LYS A N 1
ATOM 712 C CA . LYS A 1 84 ? 17.353 -6.781 -13.672 1.00 80.94 84 LYS A CA 1
ATOM 713 C C . LYS A 1 84 ? 16.327 -7.896 -13.477 1.00 80.94 84 LYS A C 1
ATOM 715 O O . LYS A 1 84 ? 16.607 -9.043 -13.816 1.00 80.94 84 LYS A O 1
ATOM 720 N N . LEU A 1 85 ? 15.161 -7.564 -12.931 1.00 84.12 85 LEU A N 1
ATOM 721 C CA . LEU A 1 85 ? 14.092 -8.527 -12.665 1.00 84.12 85 LEU A CA 1
ATOM 722 C C . LEU A 1 85 ? 12.718 -7.947 -12.987 1.00 84.12 85 LEU A C 1
ATOM 724 O O . LEU A 1 85 ? 12.449 -6.767 -12.753 1.00 84.12 85 LEU A O 1
ATOM 728 N N . ILE A 1 86 ? 11.853 -8.807 -13.514 1.00 88.38 86 ILE A N 1
ATOM 729 C CA . ILE A 1 86 ? 10.437 -8.523 -13.737 1.00 88.38 86 ILE A CA 1
ATOM 730 C C . ILE A 1 86 ? 9.657 -9.458 -12.825 1.00 88.38 86 ILE A C 1
ATOM 732 O O . ILE A 1 86 ? 9.789 -10.676 -12.934 1.00 88.38 86 ILE A O 1
ATOM 736 N N . VAL A 1 87 ? 8.852 -8.892 -11.932 1.00 87.44 87 VAL A N 1
ATOM 737 C CA . VAL A 1 87 ? 7.862 -9.648 -11.163 1.00 87.44 87 VAL A CA 1
ATOM 738 C C . VAL A 1 87 ? 6.552 -9.606 -11.936 1.00 87.44 87 VAL A C 1
ATOM 740 O O . VAL A 1 87 ? 6.025 -8.522 -12.196 1.00 87.44 87 VAL A O 1
ATOM 743 N N . ASN A 1 88 ? 6.058 -10.780 -12.317 1.00 91.56 88 ASN A N 1
ATOM 744 C CA . ASN A 1 88 ? 4.763 -10.947 -12.967 1.00 91.56 88 ASN A CA 1
ATOM 745 C C . ASN A 1 88 ? 3.734 -11.323 -11.902 1.00 91.56 88 ASN A C 1
ATOM 747 O O . ASN A 1 88 ? 3.912 -12.324 -11.207 1.00 91.56 88 ASN A O 1
ATOM 751 N N . PHE A 1 89 ? 2.682 -10.524 -11.774 1.00 89.56 89 PHE A N 1
ATOM 752 C CA . PHE A 1 89 ? 1.574 -10.797 -10.868 1.00 89.56 89 PHE A CA 1
ATOM 753 C C . PHE A 1 89 ? 0.476 -11.577 -11.599 1.00 89.56 89 PHE A C 1
ATOM 755 O O . PHE A 1 89 ? 0.325 -11.479 -12.817 1.00 89.56 89 PHE A O 1
ATOM 762 N N . ILE A 1 90 ? -0.297 -12.370 -10.852 1.00 90.62 90 ILE A N 1
ATOM 763 C CA . ILE A 1 90 ? -1.357 -13.238 -11.399 1.00 90.62 90 ILE A CA 1
ATOM 764 C C . ILE A 1 90 ? -2.509 -12.465 -12.057 1.00 90.62 90 ILE A C 1
ATOM 766 O O . ILE A 1 90 ? -3.261 -13.025 -12.845 1.00 90.62 90 ILE A O 1
ATOM 770 N N . ASP A 1 91 ? -2.638 -11.179 -11.747 1.00 87.94 91 ASP A N 1
ATOM 771 C CA . ASP A 1 91 ? -3.619 -10.259 -12.323 1.00 87.94 91 ASP A CA 1
ATOM 772 C C . ASP A 1 91 ? -3.110 -9.545 -13.590 1.00 87.94 91 ASP A C 1
ATOM 774 O O . ASP A 1 91 ? -3.775 -8.648 -14.109 1.00 87.94 91 ASP A O 1
ATOM 778 N N . GLY A 1 92 ? -1.932 -9.932 -14.089 1.00 90.44 92 GLY A N 1
ATOM 779 C CA . GLY A 1 92 ? -1.307 -9.356 -15.277 1.00 90.44 92 GLY A CA 1
ATOM 780 C C . GLY A 1 92 ? -0.524 -8.065 -15.023 1.00 90.44 92 GLY A C 1
ATOM 781 O O . GLY A 1 92 ? -0.004 -7.479 -15.974 1.00 90.44 92 GLY A O 1
ATOM 782 N N . GLU A 1 93 ? -0.405 -7.592 -13.776 1.00 89.00 93 GLU A N 1
ATOM 783 C CA . GLU A 1 93 ? 0.499 -6.483 -13.460 1.00 89.00 93 GLU A CA 1
ATOM 784 C C . GLU A 1 93 ? 1.975 -6.924 -13.554 1.00 89.00 93 GLU A C 1
ATOM 786 O O . GLU A 1 93 ? 2.340 -8.068 -13.276 1.00 89.00 93 GLU A O 1
ATOM 791 N N . HIS A 1 94 ? 2.855 -5.989 -13.929 1.00 87.69 94 HIS A N 1
ATOM 792 C CA . HIS A 1 94 ? 4.297 -6.222 -14.042 1.00 87.69 94 HIS A CA 1
ATOM 793 C C . HIS A 1 94 ? 5.081 -5.180 -13.240 1.00 87.69 94 HIS A C 1
ATOM 795 O O . HIS A 1 94 ? 4.925 -3.970 -13.452 1.00 87.69 94 HIS A O 1
ATOM 801 N N . LEU A 1 95 ? 5.977 -5.635 -12.360 1.00 85.56 95 LEU A N 1
ATOM 802 C CA . LEU A 1 95 ? 6.908 -4.777 -11.628 1.00 85.56 95 LEU A CA 1
ATOM 803 C C . LEU A 1 95 ? 8.336 -4.995 -12.128 1.00 85.56 95 LEU A C 1
ATOM 805 O O . LEU A 1 95 ? 8.945 -6.036 -11.906 1.00 85.56 95 LEU A O 1
ATOM 809 N N . TYR A 1 96 ? 8.876 -3.958 -12.760 1.00 86.69 96 TYR A N 1
ATOM 810 C CA . TYR A 1 96 ? 10.258 -3.897 -13.219 1.00 86.69 96 TYR A CA 1
ATOM 811 C C . TYR A 1 96 ? 11.125 -3.297 -12.115 1.00 86.69 96 TYR A C 1
ATOM 813 O O . TYR A 1 96 ? 10.795 -2.235 -11.571 1.00 86.69 96 TYR A O 1
ATOM 821 N N . GLY A 1 97 ? 12.227 -3.965 -11.796 1.00 82.31 97 GLY A N 1
ATOM 822 C CA . GLY A 1 97 ? 13.157 -3.519 -10.771 1.00 82.31 97 GLY A CA 1
ATOM 823 C C . GLY A 1 97 ? 14.534 -4.149 -10.907 1.00 82.31 97 GLY A C 1
ATOM 824 O O . GLY A 1 97 ? 14.859 -4.811 -11.897 1.00 82.31 97 GLY A O 1
ATOM 825 N N . THR A 1 98 ? 15.347 -3.926 -9.885 1.00 81.75 98 THR A N 1
ATOM 826 C CA . THR A 1 98 ? 16.676 -4.506 -9.755 1.00 81.75 98 THR A CA 1
ATOM 827 C C . THR A 1 98 ? 16.864 -5.097 -8.360 1.00 81.75 98 THR A C 1
ATOM 829 O O . THR A 1 98 ? 16.303 -4.593 -7.388 1.00 81.75 98 THR A O 1
ATOM 832 N N . SER A 1 99 ? 17.644 -6.174 -8.243 1.00 79.56 99 SER A N 1
ATOM 833 C CA . SER A 1 99 ? 18.051 -6.726 -6.944 1.00 79.56 99 SER A CA 1
ATOM 834 C C . SER A 1 99 ? 19.485 -6.334 -6.596 1.00 79.56 99 SER A C 1
ATOM 836 O O . SER A 1 99 ? 20.376 -6.405 -7.450 1.00 79.56 99 SER A O 1
ATOM 838 N N . HIS A 1 100 ? 19.721 -6.026 -5.319 1.00 67.62 100 HIS A N 1
ATOM 839 C CA . HIS A 1 100 ? 21.054 -5.875 -4.733 1.00 67.62 100 HIS A CA 1
ATOM 840 C C . HIS A 1 100 ? 21.678 -7.264 -4.534 1.00 67.62 100 HIS A C 1
ATOM 842 O O . HIS A 1 100 ? 21.662 -7.814 -3.439 1.00 67.62 100 HIS A O 1
ATOM 848 N N . GLY A 1 101 ? 22.152 -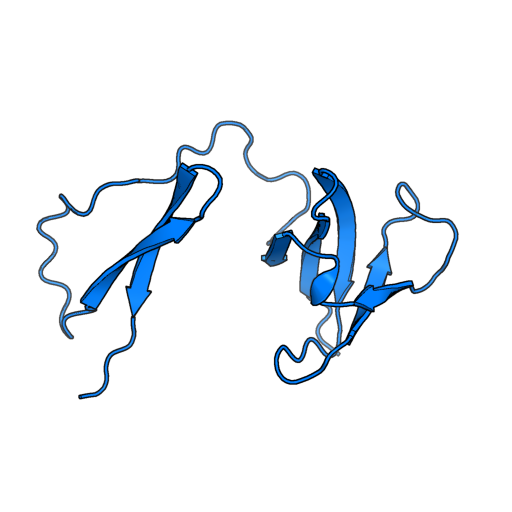7.882 -5.613 1.00 57.84 101 GLY A N 1
ATOM 849 C CA . GLY A 1 101 ? 22.923 -9.115 -5.506 1.00 57.84 101 GLY A CA 1
ATOM 850 C C . GLY A 1 101 ? 24.325 -8.797 -4.996 1.00 57.84 101 GLY A C 1
ATOM 851 O O . GLY A 1 101 ? 25.162 -8.373 -5.787 1.00 57.84 101 GLY A O 1
ATOM 852 N N . TYR A 1 102 ? 24.582 -9.010 -3.707 1.00 53.59 102 TYR A N 1
ATOM 853 C CA . TYR A 1 102 ? 25.905 -9.470 -3.292 1.00 53.59 102 TYR A CA 1
ATOM 854 C C . TYR A 1 102 ? 25.881 -10.981 -3.523 1.00 53.59 102 TYR A C 1
ATOM 856 O O . TYR A 1 102 ? 24.985 -11.657 -3.016 1.00 53.59 102 TYR A O 1
ATOM 864 N N . GLY A 1 103 ? 26.732 -11.446 -4.440 1.00 50.81 103 GLY A N 1
ATOM 865 C CA . GLY A 1 103 ? 26.879 -12.869 -4.748 1.00 50.81 103 GLY A CA 1
ATOM 866 C C . GLY A 1 103 ? 27.308 -13.683 -3.540 1.00 50.81 103 GLY A C 1
ATOM 867 O O . GLY A 1 103 ? 27.860 -13.082 -2.591 1.00 50.81 103 GLY A O 1
#

pLDDT: mean 86.28, std 13.93, range [50.81, 97.75]

Secondary structure (DSSP, 8-state):
--PEEEEEEETTS-EEEEEESS--TTSSEEEEEE-TTT-SSS-EEEEGGGEEEEEE-S-SS--TT-------------SS-PEEEEEEPTTS-EEEEEE----

Organism: NCBI:txid412755

InterPro domains:
  IPR054251 Protein of unknown function DUF6982 [PF22478] (3-100)

Sequence (103 aa):
MLKKKVVVKYQNGEIIKGWVEDFRPDRDTFILFPLIEYSEEERLEIKFDSLKSVFFVKDFIGDKNYKKVRTFDVYLTITPSQRKLIVNFIDGEHLYGTSHGYG

Foldseek 3Di:
DDWWWKWFAFPVGDIWTFTFDDDDPVDQWGKGQTDVVRDPDRIDIDGPVRTPDMDGDPDDVDDPPDDDDPDPPPPDPDPPDFAWDWDADPVRDIDTDTDPDPD

Radius of gyration: 16.54 Å; chains: 1; bounding box: 41×28×38 Å